Protein AF-A0A7I7LK43-F1 (afdb_monomer)

Sequence (124 aa):
MLEALHHNTIAFINRGRPVTTVEMSTAMSLTVIVVVLLLTTVASLVSVRGRRENAAARARRHALEYLDLHHPADPVEREGIFAALLQAEDEISSLPLKHRAQVQQDTELTTLLQQAHNAREARE

Organism: NCBI:txid133549

Solvent-accessible surface area (backbone atoms only — not comparable to full-atom values): 7294 Å² total; per-residue (Å²): 143,85,62,88,73,79,72,67,73,68,49,79,66,60,80,72,44,85,75,83,69,80,75,74,48,67,69,58,54,50,50,52,51,52,51,50,50,51,52,50,50,51,51,54,72,67,31,66,66,59,59,46,57,53,37,54,51,49,27,47,49,31,29,48,52,60,66,67,58,64,88,80,68,55,73,68,61,53,50,53,37,50,53,52,26,53,50,28,50,48,58,44,67,70,44,60,70,78,54,37,56,54,55,70,64,34,60,66,57,54,50,43,50,52,50,41,52,51,61,50,62,78,71,111

Foldseek 3Di:
DPPVPVPCPPCVVPVVDPDPPPPCDPVNVVVVVVVVVVVVVVCVVPPVVVLLVVLLVQLLVLLCVLVVPDPDPDPVVSVVSVVSNVVSVVSLVPDPPVSVVVSVVPPPSVVSNVVSVVVVVVVD

Mean predicted aligned error: 13.28 Å

pLDDT: mean 78.61, std 13.65, range [46.56, 98.0]

Structure (mmCIF, N/CA/C/O backbone):
data_AF-A0A7I7LK43-F1
#
_entry.id   AF-A0A7I7LK43-F1
#
loop_
_atom_site.group_PDB
_atom_site.id
_atom_site.type_symbol
_atom_site.label_atom_id
_atom_site.label_alt_id
_atom_site.label_comp_id
_atom_site.label_asym_id
_atom_site.label_entity_id
_atom_site.label_seq_id
_atom_site.pdbx_PDB_ins_code
_atom_site.Cartn_x
_atom_site.Cartn_y
_atom_site.Cartn_z
_atom_site.occupancy
_atom_site.B_iso_or_equiv
_atom_site.auth_seq_id
_atom_site.auth_comp_id
_atom_site.auth_asym_id
_atom_site.auth_atom_id
_atom_site.pdbx_PDB_model_num
ATOM 1 N N . MET A 1 1 ? 42.913 33.611 -42.699 1.00 51.94 1 MET A N 1
ATOM 2 C CA . MET A 1 1 ? 43.388 32.525 -41.807 1.00 51.94 1 MET A CA 1
ATOM 3 C C . MET A 1 1 ? 42.322 32.197 -40.762 1.00 51.94 1 MET A C 1
ATOM 5 O O . MET A 1 1 ? 42.525 32.417 -39.578 1.00 51.94 1 MET A O 1
ATOM 9 N N . LEU A 1 2 ? 41.176 31.681 -41.212 1.00 53.09 2 LEU A N 1
ATOM 10 C CA . LEU A 1 2 ? 40.098 31.160 -40.360 1.00 53.09 2 LEU A CA 1
ATOM 11 C C . LEU A 1 2 ? 39.464 29.922 -41.027 1.00 53.09 2 LEU A C 1
ATOM 13 O O . LEU A 1 2 ? 38.271 29.684 -40.938 1.00 53.09 2 LEU A O 1
ATOM 17 N N . GLU A 1 3 ? 40.283 29.171 -41.764 1.00 56.00 3 GLU A N 1
ATOM 18 C CA . GLU A 1 3 ? 39.848 28.044 -42.604 1.00 56.00 3 GLU A CA 1
ATOM 19 C C . GLU A 1 3 ? 40.540 26.732 -42.187 1.00 56.00 3 GLU A C 1
ATOM 21 O O . GLU A 1 3 ? 40.004 25.647 -42.375 1.00 56.00 3 GLU A O 1
ATOM 26 N N . ALA A 1 4 ? 41.683 26.818 -41.492 1.00 54.16 4 ALA A N 1
ATOM 27 C CA . ALA A 1 4 ? 42.460 25.666 -41.021 1.00 54.16 4 ALA A CA 1
ATOM 28 C C . ALA A 1 4 ? 41.937 25.017 -39.718 1.00 54.16 4 ALA A C 1
ATOM 30 O O . ALA A 1 4 ? 42.553 24.083 -39.210 1.00 54.16 4 ALA A O 1
ATOM 31 N N . LEU A 1 5 ? 40.812 25.491 -39.166 1.00 53.75 5 LEU A N 1
ATOM 32 C CA . LEU A 1 5 ? 40.205 24.945 -37.939 1.00 53.75 5 LEU A CA 1
ATOM 33 C C . LEU A 1 5 ? 38.774 24.425 -38.143 1.00 53.75 5 LEU A C 1
ATOM 35 O O . LEU A 1 5 ? 38.210 23.834 -37.230 1.00 53.75 5 LEU A O 1
ATOM 39 N N . HIS A 1 6 ? 38.200 24.605 -39.337 1.00 54.62 6 HIS A N 1
ATOM 40 C CA . HIS A 1 6 ? 36.827 24.183 -39.650 1.00 54.62 6 HIS A CA 1
ATOM 41 C C . HIS A 1 6 ? 36.746 22.782 -40.287 1.00 54.62 6 HIS A C 1
ATOM 43 O O . HIS A 1 6 ? 35.662 22.236 -40.445 1.00 54.62 6 HIS A O 1
ATOM 49 N N . HIS A 1 7 ? 37.901 22.185 -40.606 1.00 46.56 7 HIS A N 1
ATOM 50 C CA . HIS A 1 7 ? 38.044 20.843 -41.185 1.00 46.56 7 HIS A CA 1
ATOM 51 C C . HIS A 1 7 ? 38.940 19.920 -40.339 1.00 46.56 7 HIS A C 1
ATOM 53 O O . HIS A 1 7 ? 39.533 18.973 -40.852 1.00 46.56 7 HIS A O 1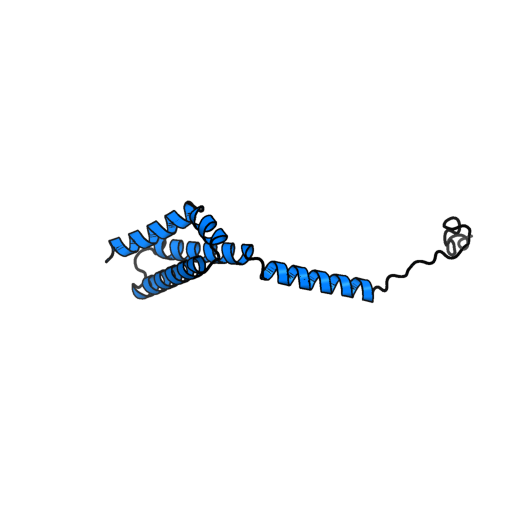
ATOM 59 N N . ASN A 1 8 ? 39.078 20.175 -39.034 1.00 47.66 8 ASN A N 1
ATOM 60 C CA . ASN A 1 8 ? 39.850 19.287 -38.166 1.00 47.66 8 ASN A CA 1
ATOM 61 C C . ASN A 1 8 ? 38.963 18.170 -37.592 1.00 47.66 8 ASN A C 1
ATOM 63 O O . ASN A 1 8 ? 38.623 18.147 -36.413 1.00 47.66 8 ASN A O 1
ATOM 67 N N . THR A 1 9 ? 38.595 17.214 -38.444 1.00 57.28 9 THR A N 1
ATOM 68 C CA . THR A 1 9 ? 38.407 15.828 -37.998 1.00 57.28 9 THR A CA 1
ATOM 69 C C . THR A 1 9 ? 39.775 15.332 -37.551 1.00 57.28 9 THR A C 1
ATOM 71 O O . THR A 1 9 ? 40.652 15.131 -38.389 1.00 57.28 9 THR A O 1
ATOM 74 N N . ILE A 1 10 ? 39.978 15.207 -36.238 1.00 56.06 10 ILE A N 1
ATOM 75 C CA . ILE A 1 10 ? 41.261 14.885 -35.600 1.00 56.06 10 ILE A CA 1
ATOM 76 C C . ILE A 1 10 ? 41.780 13.529 -36.118 1.00 56.06 10 ILE A C 1
ATOM 78 O O . ILE A 1 10 ? 41.527 12.480 -35.531 1.00 56.06 10 ILE A O 1
ATOM 82 N N . ALA A 1 11 ? 42.534 13.543 -37.222 1.00 54.53 11 ALA A N 1
ATOM 83 C CA . ALA A 1 11 ? 43.025 12.351 -37.925 1.00 54.53 11 ALA A CA 1
ATOM 84 C C . ALA A 1 11 ? 44.095 11.560 -37.144 1.00 54.53 11 ALA A C 1
ATOM 86 O O . ALA A 1 11 ? 44.523 10.486 -37.576 1.00 54.53 11 ALA A O 1
ATOM 87 N N . PHE A 1 12 ? 44.535 12.074 -35.989 1.00 57.25 12 PHE A N 1
ATOM 88 C CA . PHE A 1 12 ? 45.405 11.339 -35.072 1.00 57.25 12 PHE A CA 1
ATOM 89 C C . PHE A 1 12 ? 44.699 10.112 -34.479 1.00 57.25 12 PHE A C 1
ATOM 91 O O . PHE A 1 12 ? 45.327 9.074 -34.262 1.00 57.25 12 PHE A O 1
ATOM 98 N N . ILE A 1 13 ? 43.383 10.197 -34.264 1.00 56.50 13 ILE A N 1
ATOM 99 C CA . ILE A 1 13 ? 42.600 9.059 -33.796 1.00 56.50 13 ILE A CA 1
ATOM 100 C C . ILE A 1 13 ? 42.420 8.119 -34.999 1.00 56.50 13 ILE A C 1
ATOM 102 O O . ILE A 1 13 ? 41.754 8.457 -35.971 1.00 56.50 13 ILE A O 1
ATOM 106 N N . ASN A 1 14 ? 43.054 6.941 -34.929 1.00 56.72 14 ASN A N 1
ATOM 107 C CA . ASN A 1 14 ? 42.990 5.845 -35.912 1.00 56.72 14 ASN A CA 1
ATOM 108 C C . ASN A 1 14 ? 43.848 5.956 -37.197 1.00 56.72 14 ASN A C 1
ATOM 110 O O . ASN A 1 14 ? 43.488 5.378 -38.218 1.00 56.72 14 ASN A O 1
ATOM 114 N N . ARG A 1 15 ? 45.019 6.619 -37.173 1.00 59.94 15 ARG A N 1
ATOM 115 C CA . ARG A 1 15 ? 46.021 6.605 -38.280 1.00 59.94 15 ARG A CA 1
ATOM 116 C C . ARG A 1 15 ? 45.432 6.887 -39.680 1.00 59.94 15 ARG A C 1
ATOM 118 O O . ARG A 1 15 ? 45.821 6.244 -40.655 1.00 59.94 15 ARG A O 1
ATOM 125 N N . GLY A 1 16 ? 44.458 7.792 -39.777 1.00 59.62 16 GLY A N 1
ATOM 126 C CA . GLY A 1 16 ? 43.775 8.098 -41.041 1.00 59.62 16 GLY A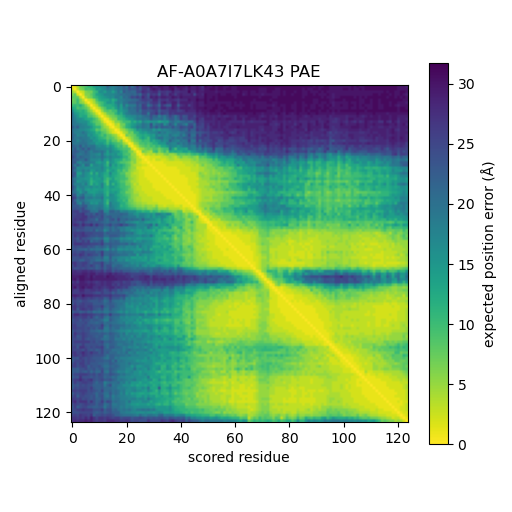 CA 1
ATOM 127 C C . GLY A 1 16 ? 42.888 6.976 -41.604 1.00 59.62 16 GLY A C 1
ATOM 128 O O . GLY A 1 16 ? 42.400 7.101 -42.723 1.00 59.62 16 GLY A O 1
ATOM 129 N N . ARG A 1 17 ? 42.655 5.883 -40.864 1.00 60.00 17 ARG A N 1
ATOM 130 C CA . ARG A 1 17 ? 41.644 4.877 -41.209 1.00 60.00 17 ARG A CA 1
ATOM 131 C C . ARG A 1 17 ? 40.290 5.346 -40.678 1.00 60.00 17 ARG A C 1
ATOM 133 O O . ARG A 1 17 ? 40.231 5.797 -39.531 1.00 60.00 17 ARG A O 1
ATOM 140 N N . PRO A 1 18 ? 39.200 5.218 -41.452 1.00 57.84 18 PRO A N 1
ATOM 141 C CA . PRO A 1 18 ? 37.867 5.483 -40.931 1.00 57.84 18 PRO A CA 1
ATOM 142 C C . PRO A 1 18 ? 37.659 4.615 -39.689 1.00 57.84 18 PRO A C 1
ATOM 144 O O . PRO A 1 18 ? 37.814 3.393 -39.735 1.00 57.84 18 PRO A O 1
ATOM 147 N N . VAL A 1 19 ? 37.391 5.254 -38.550 1.00 59.66 19 VAL A N 1
ATOM 148 C CA . VAL A 1 19 ? 36.880 4.531 -37.389 1.00 59.66 19 VAL A CA 1
ATOM 149 C C . VAL A 1 19 ? 35.492 4.088 -37.812 1.00 59.66 19 VAL A C 1
ATOM 151 O O . VAL A 1 19 ? 34.618 4.928 -37.996 1.00 59.66 19 VAL A O 1
ATOM 154 N N . THR A 1 20 ? 35.295 2.788 -38.019 1.00 53.59 20 THR A N 1
ATOM 155 C CA . THR A 1 20 ? 33.959 2.198 -38.080 1.00 53.59 20 THR A CA 1
ATOM 156 C C . THR A 1 20 ? 33.326 2.404 -36.716 1.00 53.59 20 THR A C 1
ATOM 158 O O . THR A 1 20 ? 33.422 1.559 -35.827 1.00 53.59 20 THR A O 1
ATOM 161 N N . THR A 1 21 ? 32.739 3.578 -36.518 1.00 56.31 21 THR A N 1
ATOM 162 C CA . THR A 1 21 ? 31.775 3.795 -35.460 1.00 56.31 21 THR A CA 1
ATOM 163 C C . THR A 1 21 ? 30.635 2.855 -35.786 1.00 56.31 21 THR A C 1
ATOM 165 O O . THR A 1 21 ? 29.989 2.985 -36.825 1.00 56.31 21 THR A O 1
ATOM 168 N N . VAL A 1 22 ? 30.437 1.843 -34.943 1.00 59.44 22 VAL A N 1
ATOM 169 C CA . VAL A 1 22 ? 29.178 1.108 -34.928 1.00 59.44 22 VAL A CA 1
ATOM 170 C C . VAL A 1 22 ? 28.149 2.159 -34.544 1.00 59.44 22 VAL A C 1
ATOM 172 O O . VAL A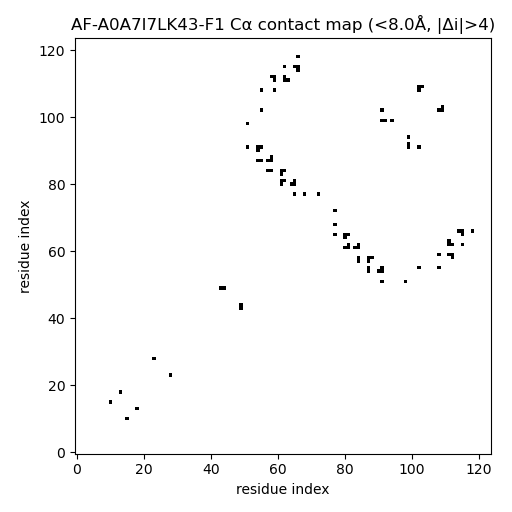 1 22 ? 28.010 2.489 -33.368 1.00 59.44 22 VAL A O 1
ATOM 175 N N . GLU A 1 23 ? 27.540 2.794 -35.544 1.00 60.75 23 GLU A N 1
ATOM 176 C CA . GLU A 1 23 ? 26.455 3.736 -35.337 1.00 60.75 23 GLU A CA 1
ATOM 177 C C . GLU A 1 23 ? 25.309 2.922 -34.754 1.00 60.75 23 GLU A C 1
ATOM 179 O O . GLU A 1 23 ? 24.527 2.288 -35.462 1.00 60.75 23 GLU A O 1
ATOM 184 N N . MET A 1 24 ? 25.265 2.863 -33.424 1.00 63.56 24 MET A N 1
ATOM 185 C CA . MET A 1 24 ? 24.095 2.376 -32.724 1.00 63.56 24 MET A CA 1
ATOM 186 C C . MET A 1 24 ? 22.961 3.285 -33.160 1.00 63.56 24 MET A C 1
ATOM 188 O O . MET A 1 24 ? 22.930 4.462 -32.802 1.00 63.56 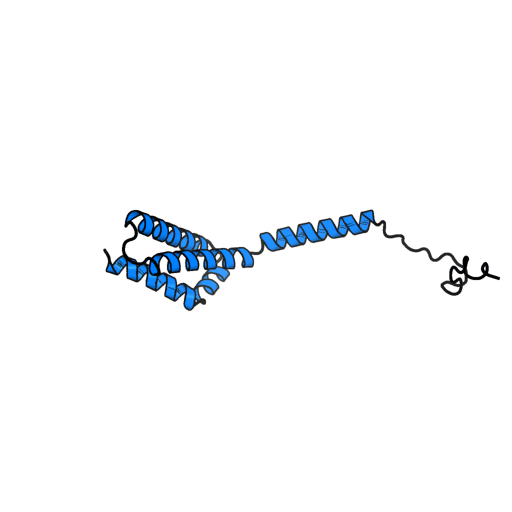24 MET A O 1
ATOM 192 N N . SER A 1 25 ? 22.065 2.748 -33.987 1.00 78.44 25 SER A N 1
ATOM 193 C CA . SER A 1 25 ? 20.901 3.489 -34.445 1.00 78.44 25 SER A CA 1
ATOM 194 C C . SER A 1 25 ? 20.189 4.068 -33.225 1.00 78.44 25 SER A C 1
ATOM 196 O O . SER A 1 25 ? 19.863 3.337 -32.285 1.00 78.44 25 SER A O 1
ATOM 198 N N . THR A 1 26 ? 19.924 5.375 -33.228 1.00 81.19 26 THR A N 1
ATOM 199 C CA . THR A 1 26 ? 19.158 6.038 -32.163 1.00 81.19 26 THR A CA 1
ATOM 200 C C . THR A 1 26 ? 17.829 5.319 -31.918 1.00 81.19 26 THR A C 1
ATOM 202 O O . THR A 1 26 ? 17.403 5.173 -30.774 1.00 81.19 26 THR A O 1
ATOM 205 N N . ALA A 1 27 ? 17.215 4.783 -32.980 1.00 83.94 27 ALA A N 1
ATOM 206 C CA . ALA A 1 27 ? 15.992 3.992 -32.896 1.00 83.94 27 ALA A CA 1
ATOM 207 C C . ALA A 1 27 ? 16.189 2.662 -32.144 1.00 83.94 27 ALA A C 1
ATOM 209 O O . ALA A 1 27 ? 15.328 2.266 -31.358 1.00 83.94 27 ALA A O 1
ATOM 210 N N . MET A 1 28 ? 17.331 1.991 -32.330 1.00 87.75 28 MET A N 1
ATOM 211 C CA . MET A 1 28 ? 17.673 0.768 -31.596 1.00 87.75 28 MET A CA 1
ATOM 212 C C . MET A 1 28 ? 17.859 1.060 -30.103 1.00 87.75 28 MET A C 1
ATOM 214 O O . MET A 1 28 ? 17.278 0.366 -29.271 1.00 87.75 28 MET A O 1
ATOM 218 N N . SER A 1 29 ? 18.603 2.119 -29.765 1.00 89.75 29 SER A N 1
ATOM 219 C CA . SER A 1 29 ? 18.806 2.547 -28.373 1.00 89.75 29 SER A CA 1
ATOM 220 C C . SER A 1 29 ? 17.479 2.889 -27.685 1.00 89.75 29 SER A C 1
ATOM 222 O O . SER A 1 29 ? 17.175 2.360 -26.615 1.00 89.75 29 SER A O 1
ATOM 224 N N . LEU A 1 30 ? 16.635 3.694 -28.341 1.00 93.31 30 LEU A N 1
ATOM 225 C CA . LEU A 1 30 ? 15.321 4.069 -27.819 1.00 93.31 30 LEU A CA 1
ATOM 226 C C . LEU A 1 30 ? 14.432 2.844 -27.572 1.00 93.31 30 LEU A C 1
ATOM 228 O O . LEU A 1 30 ? 13.788 2.751 -26.530 1.00 93.31 30 LEU A O 1
ATOM 232 N N . THR A 1 31 ? 14.434 1.882 -28.498 1.00 95.88 31 THR A N 1
ATOM 233 C CA . THR A 1 31 ? 13.654 0.644 -28.361 1.00 95.88 31 THR A CA 1
ATOM 234 C C . THR A 1 31 ? 14.100 -0.159 -27.143 1.00 95.88 31 THR A C 1
ATOM 236 O O . THR A 1 31 ? 13.262 -0.580 -26.349 1.00 95.88 31 THR A O 1
ATOM 239 N N . VAL A 1 32 ? 15.411 -0.331 -26.945 1.00 95.31 32 VAL A N 1
ATOM 240 C CA . VAL A 1 32 ? 15.951 -1.041 -25.775 1.00 95.31 32 VAL A CA 1
ATOM 241 C C . VAL A 1 32 ? 15.560 -0.334 -24.478 1.00 95.31 32 VAL A C 1
ATOM 243 O O . VAL A 1 32 ? 15.111 -0.997 -23.545 1.00 95.31 32 VAL A O 1
ATOM 246 N N . ILE A 1 33 ? 15.665 0.998 -24.427 1.00 96.06 33 ILE A N 1
ATOM 247 C CA . ILE A 1 33 ? 15.247 1.788 -23.260 1.00 96.06 33 ILE A CA 1
ATOM 248 C C . ILE A 1 33 ? 13.768 1.545 -22.955 1.00 96.06 33 ILE A C 1
ATOM 250 O O . ILE A 1 33 ? 13.433 1.207 -21.823 1.00 96.06 33 ILE A O 1
ATOM 254 N N . VAL A 1 34 ? 12.884 1.663 -23.950 1.00 97.62 34 VAL A N 1
ATOM 255 C CA . VAL A 1 34 ? 11.4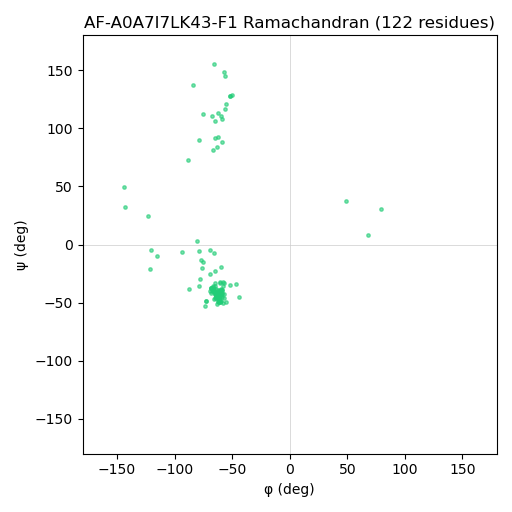38 1.454 -23.766 1.00 97.62 34 VAL A CA 1
ATOM 256 C C . VAL A 1 34 ? 11.138 0.036 -23.283 1.00 97.62 34 VAL A C 1
ATOM 258 O O . VAL A 1 34 ? 10.354 -0.133 -22.353 1.00 97.62 34 VAL A O 1
ATOM 261 N N . VAL A 1 35 ? 11.785 -0.983 -23.856 1.00 98.00 35 VAL A N 1
ATOM 262 C CA . VAL A 1 35 ? 11.614 -2.382 -23.436 1.00 98.00 35 VAL A CA 1
ATOM 263 C C . VAL A 1 35 ? 12.053 -2.580 -21.985 1.00 98.00 35 VAL A C 1
ATOM 265 O O . VAL A 1 35 ? 11.306 -3.151 -21.193 1.00 98.00 35 VAL A O 1
AT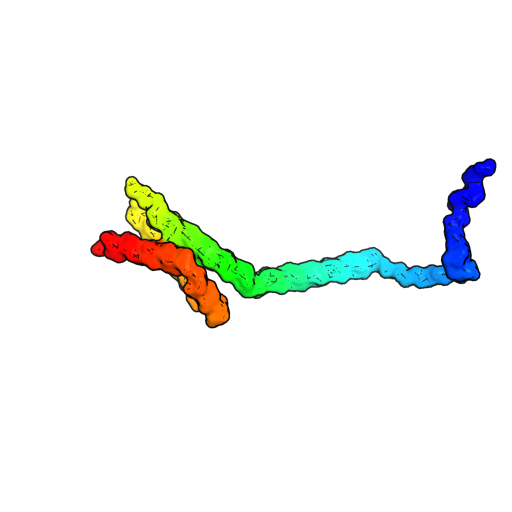OM 268 N N . VAL A 1 36 ? 13.234 -2.084 -21.606 1.00 97.50 36 VAL A N 1
ATOM 269 C CA . VAL A 1 36 ? 13.740 -2.202 -20.230 1.00 97.50 36 VAL A CA 1
ATOM 270 C C . VAL A 1 36 ? 12.851 -1.436 -19.252 1.00 97.50 36 VAL A C 1
ATOM 272 O O . VAL A 1 36 ? 12.537 -1.960 -18.184 1.00 97.50 36 VAL A O 1
ATOM 275 N N . LEU A 1 37 ? 12.388 -0.236 -19.609 1.00 97.25 37 LEU A N 1
ATOM 276 C CA . LEU A 1 37 ? 11.453 0.529 -18.785 1.00 97.25 37 LEU A CA 1
ATOM 277 C C . LEU A 1 37 ? 10.140 -0.226 -18.606 1.00 97.25 37 LEU A C 1
ATOM 279 O O . LEU A 1 37 ? 9.682 -0.378 -17.485 1.00 97.25 37 LEU A O 1
ATOM 283 N N . LEU A 1 38 ? 9.574 -0.786 -19.672 1.00 97.25 38 LEU A N 1
ATOM 284 C CA . LEU A 1 38 ? 8.326 -1.536 -19.580 1.00 97.25 38 LEU A CA 1
ATOM 285 C C . LEU A 1 38 ? 8.480 -2.780 -18.696 1.00 97.25 38 LEU A C 1
ATOM 287 O O . LEU A 1 38 ? 7.654 -3.015 -17.815 1.00 97.25 38 LEU A O 1
ATOM 291 N N . LEU A 1 39 ? 9.567 -3.537 -18.865 1.00 96.44 39 LEU A N 1
ATOM 292 C CA . LEU A 1 39 ? 9.869 -4.698 -18.025 1.00 96.44 39 LEU A CA 1
ATOM 293 C C . LEU A 1 39 ? 10.059 -4.311 -16.558 1.00 96.44 39 LEU A C 1
ATOM 295 O O . LEU A 1 39 ? 9.488 -4.948 -15.674 1.00 96.44 39 LEU A O 1
ATOM 299 N N . THR A 1 40 ? 10.836 -3.263 -16.287 1.00 93.94 40 THR A N 1
ATOM 300 C CA . THR A 1 40 ? 11.083 -2.799 -14.916 1.00 93.94 40 THR A CA 1
ATOM 301 C C . THR A 1 40 ? 9.828 -2.203 -14.282 1.00 93.94 40 THR A C 1
ATOM 303 O O . THR A 1 40 ? 9.570 -2.469 -13.112 1.00 93.94 40 THR A O 1
ATOM 306 N N . THR A 1 41 ? 8.989 -1.486 -15.034 1.00 91.94 41 THR A N 1
ATOM 307 C CA . THR A 1 41 ? 7.681 -1.001 -14.575 1.00 91.94 41 THR A CA 1
ATOM 308 C C . THR A 1 41 ? 6.752 -2.161 -14.235 1.00 91.94 41 THR A C 1
ATOM 310 O O . THR A 1 41 ? 6.211 -2.187 -13.133 1.00 91.94 41 THR A O 1
ATOM 313 N N . VAL A 1 42 ? 6.597 -3.154 -15.117 1.00 91.19 42 VAL A N 1
ATOM 314 C CA . VAL A 1 42 ? 5.760 -4.333 -14.835 1.00 91.19 42 VAL A CA 1
ATOM 315 C C . VAL A 1 42 ? 6.298 -5.099 -13.627 1.00 91.19 42 VAL A C 1
ATOM 317 O O . VAL A 1 42 ? 5.529 -5.430 -12.729 1.00 91.19 42 VAL A O 1
ATOM 320 N N . ALA A 1 43 ? 7.611 -5.323 -13.545 1.00 87.94 43 ALA A N 1
ATOM 321 C CA . ALA A 1 43 ? 8.231 -5.967 -12.390 1.00 87.94 43 ALA A CA 1
ATOM 322 C C . ALA A 1 43 ? 8.002 -5.172 -11.095 1.00 87.94 43 ALA A C 1
ATOM 324 O O . ALA A 1 43 ? 7.710 -5.766 -10.059 1.00 87.94 43 ALA A O 1
ATOM 325 N N . SER A 1 44 ? 8.084 -3.841 -11.151 1.00 81.31 44 SER A N 1
ATOM 326 C CA . SER A 1 44 ? 7.818 -2.951 -10.018 1.00 81.31 44 SER A CA 1
ATOM 327 C C . SER A 1 44 ? 6.358 -3.033 -9.559 1.00 81.31 44 SER A C 1
ATOM 329 O O . SER A 1 44 ? 6.100 -3.208 -8.370 1.00 81.31 44 SER A O 1
ATOM 331 N N . LEU A 1 45 ? 5.399 -3.019 -10.493 1.00 82.56 45 LEU A N 1
ATOM 332 C CA . LEU A 1 45 ? 3.965 -3.142 -10.195 1.00 82.56 45 LEU A CA 1
ATOM 333 C C . LEU A 1 45 ? 3.593 -4.532 -9.661 1.00 82.56 45 LEU A C 1
ATOM 335 O O . LEU A 1 45 ? 2.781 -4.673 -8.743 1.00 82.56 45 LEU A O 1
ATOM 339 N N . VAL A 1 46 ? 4.192 -5.581 -10.225 1.00 77.81 46 VAL A N 1
ATOM 340 C CA . VAL A 1 46 ? 3.969 -6.962 -9.786 1.00 77.81 46 VAL A CA 1
ATOM 341 C C . VAL A 1 46 ? 4.712 -7.251 -8.480 1.00 77.81 46 VAL A C 1
ATOM 343 O O . VAL A 1 46 ? 4.304 -8.164 -7.752 1.00 77.81 46 VAL A O 1
ATOM 346 N N . SER A 1 47 ? 5.729 -6.456 -8.130 1.00 76.00 47 SER A N 1
ATOM 347 C CA . SER A 1 47 ? 6.491 -6.611 -6.897 1.00 76.00 47 SER A CA 1
ATOM 348 C C . SER A 1 47 ? 5.567 -6.563 -5.687 1.00 76.00 47 SER A C 1
ATOM 350 O O . SER A 1 47 ? 4.931 -5.561 -5.357 1.00 76.00 47 SER A O 1
ATOM 352 N N . VAL A 1 48 ? 5.530 -7.690 -4.981 1.00 66.38 48 VAL A N 1
ATOM 353 C CA . VAL A 1 48 ? 4.675 -7.912 -3.811 1.00 66.38 48 VAL A CA 1
ATOM 354 C C . VAL A 1 48 ? 4.978 -6.912 -2.694 1.00 66.38 48 VAL A C 1
ATOM 356 O O . VAL A 1 48 ? 4.142 -6.678 -1.829 1.00 66.38 48 VAL A O 1
ATOM 359 N N . ARG A 1 49 ? 6.156 -6.274 -2.719 1.00 67.12 49 ARG A N 1
ATOM 360 C CA . ARG A 1 49 ? 6.534 -5.246 -1.750 1.00 67.12 49 ARG A CA 1
ATOM 361 C C . ARG A 1 49 ? 5.604 -4.026 -1.795 1.00 67.12 49 ARG A C 1
ATOM 363 O O . ARG A 1 49 ? 5.123 -3.634 -0.739 1.00 67.12 49 ARG A O 1
ATOM 370 N N . GLY A 1 50 ? 5.274 -3.514 -2.984 1.00 69.94 50 GLY A N 1
ATOM 371 C CA . GLY A 1 50 ? 4.391 -2.348 -3.127 1.00 69.94 50 GLY A CA 1
ATOM 372 C C . GLY A 1 50 ? 2.942 -2.638 -2.725 1.00 69.94 50 GLY A C 1
ATOM 373 O O . GLY A 1 50 ? 2.300 -1.824 -2.067 1.00 69.94 50 GLY A O 1
ATOM 374 N N . ARG A 1 51 ? 2.436 -3.845 -3.029 1.00 71.62 51 ARG A N 1
ATOM 375 C CA . ARG A 1 51 ? 1.082 -4.259 -2.608 1.00 71.62 51 ARG A CA 1
ATOM 376 C C . ARG A 1 51 ? 0.918 -4.276 -1.085 1.00 71.62 51 ARG A C 1
ATOM 378 O O . ARG A 1 51 ? -0.151 -3.952 -0.586 1.00 71.62 51 ARG A O 1
ATOM 385 N N . ARG A 1 52 ? 1.978 -4.610 -0.348 1.00 74.12 52 ARG A N 1
ATOM 386 C CA . ARG A 1 52 ? 1.953 -4.673 1.121 1.00 74.12 52 ARG A CA 1
ATOM 387 C C . ARG A 1 52 ? 1.906 -3.315 1.783 1.00 74.12 52 ARG A C 1
ATOM 389 O O . ARG A 1 52 ? 1.113 -3.131 2.694 1.00 74.12 52 ARG A O 1
ATOM 396 N N . GLU A 1 53 ? 2.779 -2.407 1.354 1.00 76.44 53 GLU A N 1
ATOM 397 C CA . GLU A 1 53 ? 2.848 -1.058 1.920 1.00 76.44 53 GLU A CA 1
ATOM 398 C C . GLU A 1 53 ? 1.505 -0.347 1.716 1.00 76.44 53 GLU A C 1
ATOM 400 O O . GLU A 1 53 ? 0.980 0.251 2.650 1.00 76.44 53 GLU A O 1
ATOM 405 N N . ASN A 1 54 ? 0.878 -0.543 0.552 1.00 81.88 54 ASN A N 1
ATOM 406 C CA . ASN A 1 54 ? -0.459 -0.025 0.278 1.00 81.88 54 ASN A CA 1
ATOM 407 C C . ASN A 1 54 ? -1.549 -0.653 1.165 1.00 81.88 54 ASN A C 1
ATOM 409 O O . ASN A 1 54 ? -2.376 0.081 1.702 1.00 81.88 54 ASN A O 1
ATOM 413 N N . ALA A 1 55 ? -1.561 -1.981 1.340 1.00 82.88 55 ALA A N 1
ATOM 414 C CA . ALA A 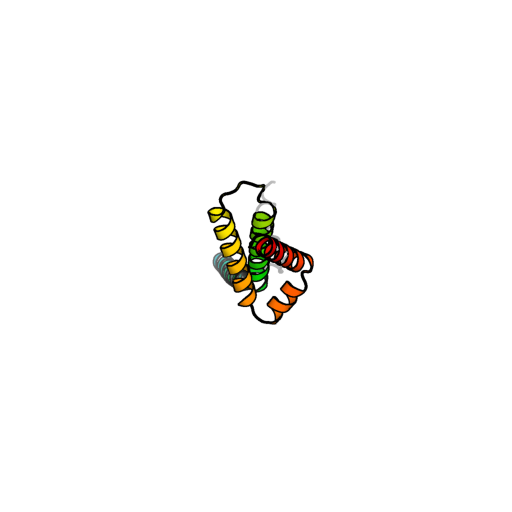1 55 ? -2.555 -2.659 2.181 1.00 82.88 55 ALA A CA 1
ATOM 415 C C . ALA A 1 55 ? -2.429 -2.256 3.664 1.00 82.88 55 ALA A C 1
ATOM 417 O O . ALA A 1 55 ? -3.415 -1.888 4.299 1.00 82.88 55 ALA A O 1
ATOM 418 N N . ALA A 1 56 ? -1.202 -2.230 4.195 1.00 84.31 56 ALA A N 1
ATOM 419 C CA . ALA A 1 56 ? -0.923 -1.791 5.561 1.00 84.31 56 ALA A CA 1
ATOM 420 C C . ALA A 1 56 ? -1.288 -0.312 5.782 1.00 84.31 56 ALA A C 1
ATOM 422 O O . ALA A 1 56 ? -1.899 0.030 6.793 1.00 84.31 56 ALA A O 1
ATOM 423 N N . ALA A 1 57 ? -0.968 0.568 4.826 1.00 85.88 57 ALA A N 1
ATOM 424 C CA . ALA A 1 57 ? -1.318 1.985 4.906 1.00 85.88 57 ALA A CA 1
ATOM 425 C C . ALA A 1 57 ? -2.837 2.215 4.894 1.00 85.88 57 ALA A C 1
ATOM 427 O O . ALA A 1 57 ? -3.331 3.070 5.629 1.00 85.88 57 ALA A O 1
ATOM 428 N N . ARG A 1 58 ? -3.584 1.440 4.096 1.00 86.94 58 ARG A N 1
ATOM 429 C CA . ARG A 1 58 ? -5.054 1.473 4.077 1.00 86.94 58 ARG A CA 1
ATOM 430 C C . ARG A 1 58 ? -5.647 1.048 5.414 1.00 86.94 58 ARG A C 1
ATOM 432 O O . ARG A 1 58 ? -6.438 1.799 5.975 1.00 86.94 58 ARG A O 1
ATOM 439 N N . ALA A 1 59 ? -5.222 -0.100 5.941 1.00 88.00 59 ALA A N 1
ATOM 440 C CA . ALA A 1 59 ? -5.686 -0.595 7.235 1.00 88.00 59 ALA A CA 1
ATOM 441 C C . ALA A 1 59 ? -5.410 0.425 8.351 1.00 88.00 59 ALA A C 1
ATOM 443 O O . ALA A 1 59 ? -6.306 0.787 9.109 1.00 88.00 59 ALA A O 1
ATOM 444 N N . ARG A 1 60 ? -4.195 0.989 8.383 1.00 87.94 60 ARG A N 1
ATOM 445 C CA . ARG A 1 60 ? -3.823 2.039 9.339 1.00 87.94 60 ARG A CA 1
ATOM 446 C C . ARG A 1 60 ? -4.715 3.270 9.230 1.00 87.94 60 ARG A C 1
ATOM 448 O O . ARG A 1 60 ? -5.141 3.802 10.248 1.00 87.94 60 ARG A O 1
ATOM 455 N N . ARG A 1 61 ? -4.989 3.728 8.005 1.00 88.12 61 ARG A N 1
ATOM 456 C CA . ARG A 1 61 ? -5.846 4.890 7.764 1.00 88.12 61 ARG A CA 1
ATOM 457 C C . ARG A 1 61 ? -7.251 4.656 8.309 1.00 88.12 61 ARG A C 1
ATOM 459 O O . ARG A 1 61 ? -7.729 5.500 9.050 1.00 88.12 61 ARG A O 1
ATOM 466 N N . HIS A 1 62 ? -7.870 3.522 7.989 1.00 88.19 62 HIS A N 1
ATOM 467 C CA . HIS A 1 62 ? -9.219 3.211 8.466 1.00 88.19 62 HIS A CA 1
ATOM 468 C C . HIS A 1 62 ? -9.273 3.000 9.983 1.00 88.19 62 HIS A C 1
ATOM 470 O O . HIS A 1 62 ? -10.224 3.443 10.616 1.00 88.19 62 HIS A O 1
ATOM 476 N N . ALA A 1 63 ? -8.240 2.400 10.585 1.00 86.31 63 ALA A N 1
ATOM 477 C CA . ALA A 1 63 ? -8.155 2.249 12.037 1.00 86.31 63 ALA A CA 1
ATOM 478 C C . ALA A 1 63 ? -8.058 3.609 12.739 1.00 86.31 63 ALA A C 1
ATOM 480 O O . ALA A 1 63 ? -8.782 3.863 13.697 1.00 86.31 63 ALA A O 1
ATOM 481 N N . LEU A 1 64 ? -7.197 4.502 12.239 1.00 87.69 64 LEU A N 1
ATOM 482 C CA . LEU A 1 64 ? -7.088 5.861 12.766 1.00 87.69 64 LEU A CA 1
ATOM 483 C C . LEU A 1 64 ? -8.386 6.639 12.570 1.00 87.69 64 LEU A C 1
ATOM 485 O O . LEU A 1 64 ? -8.838 7.271 13.508 1.00 87.69 64 LEU A O 1
ATOM 489 N N . GLU A 1 65 ? -9.008 6.554 11.396 1.00 86.75 65 GLU A N 1
ATOM 490 C CA . GLU A 1 65 ? -10.282 7.218 11.108 1.00 86.75 65 GLU A CA 1
ATOM 491 C C . GLU A 1 65 ? -11.388 6.736 12.058 1.00 86.75 65 GLU A C 1
ATOM 493 O O . GLU A 1 65 ? -12.084 7.554 12.654 1.00 86.75 65 GLU A O 1
ATOM 498 N N . TYR A 1 66 ? -11.482 5.423 12.295 1.00 85.31 66 TYR A N 1
ATOM 499 C CA . TYR A 1 66 ? -12.420 4.832 13.252 1.00 85.31 66 TYR A CA 1
ATOM 500 C C . TYR A 1 66 ? -12.178 5.297 14.700 1.00 85.31 66 TYR A C 1
ATOM 502 O O . TYR A 1 66 ? -13.134 5.543 15.441 1.00 85.31 66 TYR A O 1
ATOM 510 N N . LEU A 1 67 ? -10.911 5.430 15.110 1.00 85.81 67 LEU A N 1
ATOM 511 C CA . LEU A 1 67 ? -10.520 5.849 16.461 1.00 85.81 67 LEU A CA 1
ATOM 512 C C . LEU A 1 67 ? -10.633 7.367 16.684 1.00 85.81 67 LEU A C 1
ATOM 514 O O . LEU A 1 67 ? -11.007 7.791 17.777 1.00 85.81 67 LEU A O 1
ATOM 518 N N . ASP A 1 68 ? -10.338 8.175 15.664 1.00 83.75 68 ASP A N 1
ATOM 519 C CA . ASP A 1 68 ? -10.335 9.648 15.696 1.00 83.75 68 ASP A CA 1
ATOM 520 C C . ASP A 1 68 ? -11.743 10.251 15.594 1.00 83.75 68 ASP A C 1
ATOM 522 O O . ASP A 1 68 ? -11.949 11.456 15.726 1.00 83.75 68 ASP A O 1
ATOM 526 N N . LEU A 1 69 ? -12.745 9.402 15.380 1.00 70.50 69 LEU A N 1
ATOM 527 C CA . LEU A 1 69 ? -14.135 9.771 15.196 1.00 70.50 69 LEU A CA 1
ATOM 528 C C . LEU A 1 69 ? -14.744 10.377 16.475 1.00 70.50 69 LEU A C 1
ATOM 530 O O . LEU A 1 69 ? -15.474 9.730 17.240 1.00 70.50 69 LEU A O 1
ATOM 534 N N . HIS A 1 70 ? -14.463 11.668 16.674 1.00 59.94 70 HIS A N 1
ATOM 535 C CA . HIS A 1 70 ? -15.036 12.520 17.701 1.00 59.94 70 HIS A CA 1
ATOM 536 C C . HIS A 1 70 ? -16.568 12.386 17.680 1.00 59.94 70 HIS A C 1
ATOM 538 O O . HIS A 1 70 ? -17.237 12.426 16.647 1.00 59.94 70 HIS A O 1
ATOM 544 N N . HIS A 1 71 ? -17.135 12.121 18.852 1.00 53.12 71 HIS A N 1
ATOM 545 C CA . HIS A 1 71 ? -18.570 11.948 19.067 1.00 53.12 71 HIS A CA 1
ATOM 546 C C . HIS A 1 71 ? -19.288 13.252 18.650 1.00 53.12 71 HIS A C 1
ATOM 548 O O . HIS A 1 71 ? -19.036 14.270 19.294 1.00 53.12 71 HIS A O 1
ATOM 554 N N . PRO A 1 72 ? -20.069 13.281 17.544 1.00 56.12 72 PRO A N 1
ATOM 555 C CA . PRO A 1 72 ? -21.258 12.457 17.337 1.00 56.12 72 PRO A CA 1
ATOM 556 C C . PRO A 1 72 ? -21.436 12.001 15.870 1.00 56.12 72 PRO A C 1
ATOM 558 O O . PRO A 1 72 ? -22.501 12.183 15.295 1.00 56.12 72 PRO A O 1
ATOM 561 N N . ALA A 1 73 ? -20.416 11.449 15.215 1.00 63.34 73 ALA A N 1
ATOM 562 C CA . ALA A 1 73 ? -20.663 10.836 13.909 1.00 63.34 73 ALA A CA 1
ATOM 563 C C . ALA A 1 73 ? -21.747 9.753 13.947 1.00 63.34 73 ALA A C 1
ATOM 565 O O . ALA A 1 73 ? -21.866 9.001 14.929 1.00 63.34 73 ALA A O 1
ATOM 566 N N . ASP A 1 74 ? -22.499 9.706 12.855 1.00 73.12 74 ASP A N 1
ATOM 567 C CA . ASP A 1 74 ? -23.592 8.781 12.612 1.00 73.12 74 ASP A CA 1
ATOM 568 C C . ASP A 1 74 ? -23.111 7.337 12.867 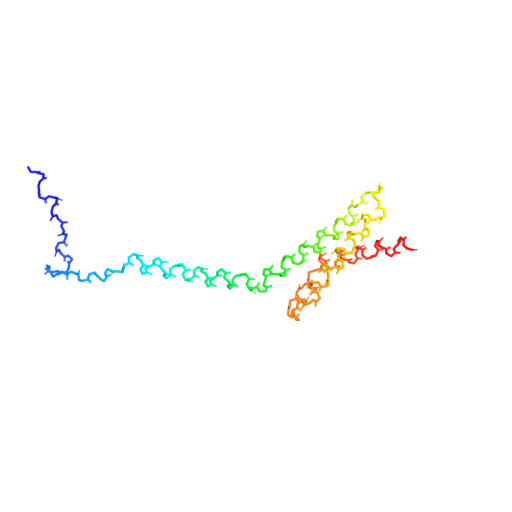1.00 73.12 74 ASP A C 1
ATOM 570 O O . ASP A 1 74 ? -22.067 6.936 12.336 1.00 73.12 74 ASP A O 1
ATOM 574 N N . PRO A 1 75 ? -23.811 6.546 13.700 1.00 77.38 75 PRO A N 1
ATOM 575 C CA . PRO A 1 75 ? -23.532 5.122 13.866 1.00 77.38 75 PRO A CA 1
ATOM 576 C C . PRO A 1 75 ? -23.343 4.379 12.534 1.00 77.38 75 PRO A C 1
ATOM 578 O O . PRO A 1 75 ? -22.504 3.484 12.456 1.00 77.38 75 PRO A O 1
ATOM 581 N N . VAL A 1 76 ? -24.059 4.787 11.479 1.00 80.81 76 VAL A N 1
ATOM 582 C CA . VAL A 1 76 ? -23.961 4.194 10.136 1.00 80.81 76 VAL A CA 1
ATOM 583 C C . VAL A 1 76 ? -22.611 4.486 9.472 1.00 80.81 76 VAL A C 1
ATOM 585 O O . VAL A 1 76 ? -22.013 3.600 8.864 1.00 80.81 76 VAL A O 1
ATOM 588 N N . GLU A 1 77 ? -22.100 5.709 9.605 1.00 80.94 77 GLU A N 1
ATOM 589 C CA . GLU A 1 77 ? -20.820 6.118 9.014 1.00 80.94 77 GLU A CA 1
ATOM 590 C C . GLU A 1 77 ? -19.646 5.378 9.670 1.00 80.94 77 GLU A C 1
ATOM 592 O O . GLU A 1 77 ? -18.746 4.884 8.988 1.00 80.94 77 GLU A O 1
ATOM 597 N N . ARG A 1 78 ? -19.702 5.204 10.997 1.00 81.44 78 ARG A N 1
ATOM 598 C CA . ARG A 1 78 ? -18.699 4.428 11.744 1.00 81.44 78 ARG A CA 1
ATOM 599 C C . ARG A 1 78 ? -18.699 2.957 11.357 1.00 81.44 78 ARG A C 1
ATOM 601 O O . ARG A 1 78 ? -17.624 2.383 11.206 1.00 81.44 78 ARG A O 1
ATOM 608 N N . GLU A 1 79 ? -19.881 2.359 11.201 1.00 85.69 79 GLU A N 1
ATOM 609 C CA . GLU A 1 79 ? -20.012 0.970 10.749 1.00 85.69 79 GLU A CA 1
ATOM 610 C C . GLU A 1 79 ? -19.396 0.790 9.360 1.00 85.69 79 GLU A C 1
ATOM 612 O O . GLU A 1 79 ? -18.662 -0.167 9.129 1.00 85.69 79 GLU A O 1
ATOM 617 N N . GLY A 1 80 ? -19.620 1.750 8.456 1.00 86.62 80 GLY A N 1
ATOM 618 C CA . GLY A 1 80 ? -19.001 1.753 7.131 1.00 86.62 80 GLY A CA 1
ATOM 619 C C . GLY A 1 80 ? -17.471 1.784 7.185 1.00 86.62 80 GLY A C 1
ATOM 620 O O . GLY A 1 80 ? -16.812 1.034 6.464 1.00 86.62 80 GLY A O 1
ATOM 621 N N . ILE A 1 81 ? -16.893 2.602 8.067 1.00 87.25 81 ILE A N 1
ATOM 622 C CA . ILE A 1 81 ? -15.434 2.692 8.242 1.00 87.25 81 ILE A CA 1
ATOM 623 C C . ILE A 1 81 ? -14.875 1.415 8.874 1.00 87.25 81 ILE A C 1
ATOM 625 O O . ILE A 1 81 ? -13.829 0.928 8.443 1.00 87.25 81 ILE A O 1
ATOM 629 N N . PHE A 1 82 ? -15.576 0.833 9.848 1.00 87.81 82 PHE A N 1
ATOM 630 C CA . PHE A 1 82 ? -15.174 -0.439 10.444 1.00 87.81 82 PHE A CA 1
ATOM 631 C C . PHE A 1 82 ? -15.254 -1.592 9.431 1.00 87.81 82 PHE A C 1
ATOM 633 O O . PHE A 1 82 ? -14.335 -2.401 9.338 1.00 87.81 82 PHE A O 1
ATOM 640 N N . ALA A 1 83 ? -16.283 -1.626 8.582 1.00 90.31 83 ALA A N 1
ATOM 641 C CA . ALA A 1 83 ? -16.367 -2.586 7.483 1.00 90.31 83 ALA A CA 1
ATOM 642 C C . ALA A 1 83 ? -15.210 -2.416 6.478 1.00 90.31 83 ALA A C 1
ATOM 644 O O . ALA A 1 83 ? -14.623 -3.406 6.035 1.00 90.31 83 ALA A O 1
ATOM 645 N N . ALA A 1 84 ? -14.828 -1.174 6.159 1.00 88.88 84 ALA A N 1
ATOM 646 C CA . ALA A 1 84 ? -13.664 -0.890 5.318 1.00 88.88 84 ALA A CA 1
ATOM 647 C C . ALA A 1 84 ? -12.339 -1.320 5.980 1.00 88.88 84 ALA A C 1
ATOM 649 O O . ALA A 1 84 ? -11.441 -1.820 5.297 1.00 88.88 84 ALA A O 1
ATOM 650 N N . LEU A 1 85 ? -12.224 -1.180 7.307 1.00 90.38 85 LEU A N 1
ATOM 651 C CA . LEU A 1 85 ? -11.094 -1.690 8.085 1.00 90.38 85 LEU A CA 1
ATOM 652 C C . LEU A 1 85 ? -10.987 -3.218 7.975 1.00 90.38 85 LEU A C 1
ATOM 654 O O . LEU A 1 85 ? -9.918 -3.723 7.633 1.00 90.38 85 LEU A O 1
ATOM 658 N N . LEU A 1 86 ? -12.092 -3.942 8.178 1.00 91.12 86 LEU A N 1
ATOM 659 C CA . LEU A 1 86 ? -12.138 -5.404 8.050 1.00 91.12 86 LEU A CA 1
ATOM 660 C C . LEU A 1 86 ? -11.762 -5.875 6.640 1.00 91.12 86 LEU A C 1
ATOM 662 O O . LEU A 1 86 ? -11.032 -6.853 6.482 1.00 91.12 86 LEU A O 1
ATOM 666 N N . GLN A 1 87 ? -12.207 -5.162 5.603 1.00 91.62 87 GLN A N 1
ATOM 667 C CA . GLN A 1 87 ? -11.819 -5.469 4.227 1.00 91.62 87 GLN A CA 1
ATOM 668 C C . GLN A 1 87 ? -10.306 -5.306 4.012 1.00 91.62 87 GLN A C 1
ATOM 670 O O . GLN A 1 87 ? -9.679 -6.141 3.359 1.00 91.62 87 GLN A O 1
ATOM 675 N N . ALA A 1 88 ? -9.698 -4.258 4.574 1.00 87.00 88 ALA A N 1
ATOM 676 C CA . ALA A 1 88 ? -8.253 -4.060 4.495 1.00 87.00 88 ALA A CA 1
ATOM 677 C C . ALA A 1 88 ? -7.474 -5.142 5.270 1.00 87.00 88 ALA A C 1
ATOM 679 O O . ALA A 1 88 ? -6.414 -5.583 4.816 1.00 87.00 88 ALA A O 1
ATOM 680 N N . GLU A 1 89 ? -7.997 -5.609 6.408 1.00 88.00 89 GLU A N 1
ATOM 681 C CA . GLU A 1 89 ? -7.439 -6.754 7.134 1.00 88.00 89 GLU A CA 1
ATOM 682 C C . GLU A 1 89 ? -7.521 -8.049 6.316 1.00 88.00 89 GLU A C 1
ATOM 684 O O . GLU A 1 89 ? -6.546 -8.802 6.276 1.00 88.00 89 GLU A O 1
ATOM 689 N N . ASP A 1 90 ? -8.624 -8.291 5.603 1.00 88.06 90 ASP A N 1
ATOM 690 C CA . ASP A 1 90 ? -8.750 -9.456 4.726 1.00 88.06 90 ASP A CA 1
ATOM 691 C C . ASP A 1 90 ? -7.794 -9.389 3.523 1.00 88.06 90 ASP A C 1
ATOM 693 O O . ASP A 1 90 ? -7.145 -10.378 3.173 1.00 88.06 90 ASP A O 1
ATOM 697 N N . GLU A 1 91 ? -7.584 -8.202 2.944 1.00 85.31 91 GLU A N 1
ATOM 698 C CA . GLU A 1 91 ? -6.555 -7.998 1.917 1.00 85.31 91 GLU A CA 1
ATOM 699 C C . GLU A 1 91 ? -5.164 -8.391 2.444 1.00 85.31 91 GLU A C 1
ATOM 701 O O . GLU A 1 91 ? -4.413 -9.090 1.753 1.00 85.31 91 GLU A O 1
ATOM 706 N N . ILE A 1 92 ? -4.828 -8.015 3.683 1.00 84.56 92 ILE A N 1
ATOM 707 C CA . ILE A 1 92 ? -3.587 -8.429 4.357 1.00 84.56 92 ILE A CA 1
ATOM 708 C C . ILE A 1 92 ? -3.575 -9.947 4.587 1.00 84.56 92 ILE A C 1
ATOM 710 O O . ILE A 1 92 ? -2.550 -10.601 4.354 1.00 84.56 92 ILE A O 1
ATOM 714 N N . SER A 1 93 ? -4.710 -10.513 5.003 1.00 83.62 93 SER A N 1
ATOM 715 C CA . SER A 1 93 ? -4.916 -11.947 5.210 1.00 83.62 93 SER A CA 1
ATOM 716 C C . SER A 1 93 ? -4.705 -12.734 3.917 1.00 83.62 93 SER A C 1
ATOM 718 O O . SER A 1 93 ? -4.172 -13.831 3.960 1.00 83.62 93 SER A O 1
ATOM 720 N N . SER A 1 94 ? -5.011 -12.181 2.746 1.00 84.12 94 SER A N 1
ATOM 721 C CA . SER A 1 94 ? -4.847 -12.869 1.461 1.00 84.12 94 SER A CA 1
ATOM 722 C C . SER A 1 94 ? -3.384 -12.958 0.984 1.00 84.12 94 SER A C 1
ATOM 724 O O . SER A 1 94 ? -3.050 -13.781 0.127 1.00 84.12 94 SER A O 1
ATOM 726 N N . LEU A 1 95 ? -2.468 -12.171 1.565 1.00 82.19 95 LEU A N 1
ATOM 727 C CA . LEU A 1 95 ? -1.065 -12.102 1.136 1.00 82.19 95 LEU A CA 1
ATOM 728 C C . LEU A 1 95 ? -0.301 -13.422 1.373 1.00 82.19 95 LEU A C 1
ATOM 730 O O . LEU A 1 95 ? -0.627 -14.168 2.285 1.00 82.19 95 LEU A O 1
ATOM 734 N N . PRO A 1 96 ? 0.779 -13.726 0.634 1.00 80.75 96 PRO A N 1
ATOM 735 C CA . PRO A 1 96 ? 1.630 -14.886 0.921 1.00 80.75 96 PRO A CA 1
ATOM 736 C C . PRO A 1 96 ? 2.218 -14.877 2.349 1.00 80.75 96 PRO A C 1
ATOM 738 O O . PRO A 1 96 ? 2.546 -13.812 2.874 1.00 80.75 96 PRO A O 1
ATOM 741 N N . LEU A 1 97 ? 2.443 -16.059 2.947 1.00 79.69 97 LEU A N 1
ATOM 742 C CA . LEU A 1 97 ? 2.910 -16.254 4.340 1.00 79.69 97 LEU A CA 1
ATOM 743 C C . LEU A 1 97 ? 4.062 -15.326 4.767 1.00 79.69 97 LEU A C 1
ATOM 745 O O . LEU A 1 97 ? 4.005 -14.709 5.829 1.00 79.69 97 LEU A O 1
ATOM 749 N N . LYS A 1 98 ? 5.084 -15.170 3.915 1.00 76.94 98 LYS A N 1
ATOM 750 C CA . LYS A 1 98 ? 6.245 -14.295 4.175 1.00 76.94 98 LYS A CA 1
ATOM 751 C C . LYS A 1 98 ? 5.849 -12.835 4.423 1.00 76.94 98 LYS A C 1
ATOM 753 O O . LYS A 1 98 ? 6.529 -12.119 5.150 1.00 76.94 98 LYS A O 1
ATOM 758 N N . HIS A 1 99 ? 4.780 -12.380 3.784 1.00 75.75 99 HIS A N 1
ATOM 759 C CA . HIS A 1 99 ? 4.312 -11.005 3.856 1.00 75.75 99 HIS A CA 1
ATOM 760 C C . HIS A 1 99 ? 3.366 -10.789 5.029 1.00 75.75 99 HIS A C 1
ATOM 762 O O . HIS A 1 99 ? 3.525 -9.783 5.713 1.00 75.75 99 HIS A O 1
ATOM 768 N N . ARG A 1 100 ? 2.491 -11.760 5.326 1.00 78.62 100 ARG A N 1
ATOM 769 C CA . ARG A 1 100 ? 1.683 -11.762 6.557 1.00 78.62 100 ARG A CA 1
ATOM 770 C C . ARG A 1 100 ? 2.564 -11.668 7.800 1.00 78.62 100 ARG A C 1
ATOM 772 O O . ARG A 1 100 ? 2.356 -10.791 8.627 1.00 78.62 100 ARG A O 1
ATOM 779 N N . ALA A 1 101 ? 3.600 -12.509 7.880 1.00 79.19 101 ALA A N 1
ATOM 780 C CA . ALA A 1 101 ? 4.520 -12.537 9.018 1.00 79.19 101 ALA A CA 1
ATOM 781 C C . ALA A 1 101 ? 5.212 -11.185 9.252 1.00 79.19 101 ALA A C 1
ATOM 783 O O . ALA A 1 101 ? 5.424 -10.787 10.388 1.00 79.19 101 ALA A O 1
ATOM 784 N N . GLN A 1 102 ? 5.533 -10.455 8.183 1.00 77.06 102 GLN A N 1
ATOM 785 C CA . GLN A 1 102 ? 6.143 -9.131 8.306 1.00 77.06 102 GLN A CA 1
ATOM 786 C C . GLN A 1 102 ? 5.140 -8.034 8.676 1.00 77.06 102 GLN A C 1
ATOM 788 O O . GLN A 1 102 ? 5.534 -7.075 9.322 1.00 77.06 102 GLN A O 1
ATOM 793 N N . VAL A 1 103 ? 3.866 -8.148 8.284 1.00 80.56 103 VAL A N 1
ATOM 794 C CA . VAL A 1 103 ? 2.819 -7.225 8.760 1.00 80.56 103 VAL A CA 1
ATOM 795 C C . VAL A 1 103 ? 2.551 -7.454 10.250 1.00 80.56 103 VAL A C 1
ATOM 797 O O . VAL A 1 103 ? 2.421 -6.498 10.999 1.00 80.56 103 VAL A O 1
ATOM 800 N N . GLN A 1 104 ? 2.579 -8.707 10.709 1.00 80.00 104 GLN A N 1
ATOM 801 C CA . GLN A 1 104 ? 2.482 -9.042 12.136 1.00 80.00 104 GLN A CA 1
ATOM 802 C C . GLN A 1 104 ? 3.678 -8.544 12.964 1.00 80.00 104 GLN A C 1
ATOM 804 O O . GLN A 1 104 ? 3.554 -8.369 14.170 1.00 80.00 104 GLN A O 1
ATOM 809 N N . GLN A 1 105 ? 4.835 -8.316 12.335 1.00 84.69 105 GLN A N 1
ATOM 810 C CA . GLN A 1 105 ? 6.004 -7.710 12.985 1.00 84.69 105 GLN A CA 1
ATOM 811 C C . GLN A 1 105 ? 5.878 -6.189 13.148 1.00 84.69 105 GLN A C 1
ATOM 813 O O . GLN A 1 105 ? 6.672 -5.597 13.877 1.00 84.69 105 GLN A O 1
ATOM 818 N N . ASP A 1 106 ? 4.916 -5.550 12.477 1.00 86.38 106 ASP A N 1
ATOM 819 C CA . ASP A 1 106 ? 4.624 -4.134 12.665 1.00 86.38 106 ASP A CA 1
ATOM 820 C C . ASP A 1 106 ? 3.792 -3.960 13.944 1.00 86.38 106 ASP A C 1
ATOM 822 O O . ASP A 1 106 ? 2.558 -4.035 13.946 1.00 86.38 106 ASP A O 1
ATOM 826 N N . THR A 1 107 ? 4.494 -3.778 15.066 1.00 87.81 107 THR A N 1
ATOM 827 C CA . THR A 1 107 ? 3.887 -3.592 16.391 1.00 87.81 107 THR A CA 1
ATOM 828 C C . THR A 1 107 ? 2.928 -2.404 16.423 1.00 87.81 107 THR A C 1
ATOM 830 O O . THR A 1 107 ? 1.934 -2.425 17.144 1.00 87.81 107 THR A O 1
ATOM 833 N N . GLU A 1 108 ? 3.205 -1.354 15.651 1.00 88.00 108 GLU A N 1
ATOM 834 C CA . GLU A 1 108 ? 2.377 -0.154 15.656 1.00 88.00 108 GLU A CA 1
ATOM 835 C C . GLU A 1 108 ? 1.042 -0.410 14.956 1.00 88.00 108 GLU A C 1
ATOM 837 O O . GLU A 1 108 ? -0.017 -0.133 15.519 1.00 88.00 108 GLU A O 1
ATOM 842 N N . LEU A 1 109 ? 1.084 -1.009 13.763 1.00 86.94 109 LEU A N 1
ATOM 843 C CA . LEU A 1 109 ? -0.124 -1.375 13.032 1.00 86.94 109 LEU A CA 1
ATOM 844 C C . LEU A 1 109 ? -0.973 -2.370 13.826 1.00 86.94 109 LEU A C 1
ATOM 846 O O . LEU A 1 109 ? -2.165 -2.150 14.002 1.00 86.94 109 LEU A O 1
ATOM 850 N N . THR A 1 110 ? -0.363 -3.440 14.334 1.00 88.50 110 THR A N 1
ATOM 851 C CA . THR A 1 110 ? -1.075 -4.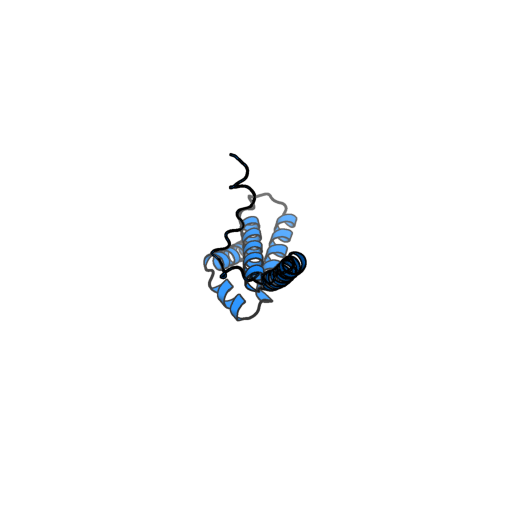450 15.136 1.00 88.50 110 THR A CA 1
ATOM 852 C C . THR A 1 110 ? -1.730 -3.849 16.380 1.00 88.50 110 THR A C 1
ATOM 854 O O . THR A 1 110 ? -2.873 -4.184 16.686 1.00 88.50 110 THR A O 1
ATOM 857 N N . THR A 1 111 ? -1.063 -2.907 17.051 1.00 91.69 111 THR A N 1
ATOM 858 C CA . THR A 1 111 ? -1.641 -2.188 18.196 1.00 91.69 111 THR A CA 1
ATOM 859 C C . THR A 1 111 ? -2.842 -1.335 17.784 1.00 91.69 111 THR A C 1
ATOM 861 O O . THR A 1 111 ? -3.855 -1.351 18.479 1.00 91.69 111 THR A O 1
ATOM 864 N N . LEU A 1 112 ? -2.765 -0.622 16.655 1.00 90.06 112 LEU A N 1
ATOM 865 C CA . LEU A 1 112 ? -3.875 0.196 16.150 1.00 90.06 112 LEU A CA 1
ATOM 866 C C . LEU A 1 112 ? -5.099 -0.648 15.784 1.00 90.06 112 LEU A C 1
ATOM 868 O O . LEU A 1 112 ? -6.217 -0.281 16.141 1.00 90.06 112 LEU A O 1
ATOM 872 N N . LEU A 1 113 ? -4.892 -1.790 15.119 1.00 89.88 113 LEU A N 1
ATOM 873 C CA . LEU A 1 113 ? -5.979 -2.723 14.808 1.00 89.88 113 LEU A CA 1
ATOM 874 C C . LEU A 1 113 ? -6.630 -3.234 16.097 1.00 89.88 113 LEU A C 1
ATOM 876 O O . LEU A 1 113 ? -7.846 -3.150 16.251 1.00 89.88 113 LEU A O 1
ATOM 880 N N . GLN A 1 114 ? -5.824 -3.668 17.072 1.00 91.19 114 GLN A N 1
ATOM 881 C CA . GLN A 1 114 ? -6.339 -4.128 18.362 1.00 91.19 114 GLN A CA 1
ATOM 882 C C . GLN A 1 114 ? -7.145 -3.039 19.083 1.00 91.19 114 GLN A C 1
ATOM 884 O O . GLN A 1 114 ? -8.196 -3.319 19.653 1.00 91.19 114 GLN A O 1
ATOM 889 N N . GLN A 1 115 ? -6.676 -1.791 19.062 1.00 89.69 115 GLN A N 1
ATOM 890 C CA . GLN A 1 115 ? -7.395 -0.667 19.661 1.00 89.69 115 GLN A CA 1
ATOM 891 C C . GLN A 1 115 ? -8.741 -0.413 18.976 1.00 89.69 115 GLN A C 1
ATOM 893 O O . GLN A 1 115 ? -9.726 -0.174 19.673 1.00 89.69 115 GLN A O 1
ATOM 898 N N . ALA A 1 116 ? -8.800 -0.490 17.644 1.00 88.50 116 ALA A N 1
ATOM 899 C CA . ALA A 1 116 ? -10.043 -0.330 16.893 1.00 88.50 116 ALA A CA 1
ATOM 900 C C . ALA A 1 116 ? -11.064 -1.431 17.235 1.00 88.50 116 ALA A C 1
ATOM 902 O O . ALA A 1 116 ? -12.220 -1.114 17.518 1.00 88.50 116 ALA A O 1
ATOM 903 N N . HIS A 1 117 ? -10.631 -2.696 17.304 1.00 89.69 117 HIS A N 1
ATOM 904 C CA . HIS A 1 117 ? -11.481 -3.821 17.724 1.00 89.69 117 HIS A CA 1
ATOM 905 C C . HIS A 1 117 ? -11.984 -3.653 19.161 1.00 89.69 117 HIS A C 1
ATOM 907 O O . HIS A 1 117 ? -13.188 -3.683 19.400 1.00 89.69 117 HIS A O 1
ATOM 913 N N . ASN A 1 118 ? -11.095 -3.342 20.107 1.00 90.75 118 ASN A N 1
ATOM 914 C CA . ASN A 1 118 ? -11.483 -3.100 21.500 1.00 90.75 118 ASN A CA 1
ATOM 915 C C . ASN A 1 118 ? -12.476 -1.928 21.629 1.00 90.75 118 ASN A C 1
ATOM 917 O O . ASN A 1 118 ? -13.393 -1.965 22.447 1.00 90.75 118 ASN A O 1
ATOM 921 N N . ALA A 1 119 ? -12.300 -0.867 20.834 1.00 87.00 119 ALA A N 1
ATOM 922 C CA . ALA A 1 119 ? -13.198 0.284 20.827 1.00 87.00 119 ALA A CA 1
ATOM 923 C C . ALA A 1 119 ? -14.581 -0.043 20.242 1.00 87.00 119 ALA A C 1
ATOM 925 O O . ALA A 1 119 ? -15.550 0.637 20.587 1.00 87.00 119 ALA A O 1
ATOM 926 N N . ARG A 1 120 ? -14.680 -1.055 19.369 1.00 86.25 120 ARG A N 1
ATOM 927 C CA . ARG A 1 120 ? -15.954 -1.610 18.905 1.00 86.25 120 ARG A CA 1
ATOM 928 C C . ARG A 1 120 ? -16.620 -2.443 19.996 1.00 86.25 120 ARG A C 1
ATOM 930 O O . ARG A 1 120 ? -17.758 -2.150 20.342 1.00 86.25 120 ARG A O 1
ATOM 937 N N . GLU A 1 121 ? -15.898 -3.402 20.569 1.00 86.88 121 GLU A N 1
ATOM 938 C CA . GLU A 1 121 ? -16.420 -4.294 21.615 1.00 86.88 121 GLU A CA 1
ATOM 939 C C . GLU A 1 121 ? -16.903 -3.530 22.851 1.00 86.88 121 GLU A C 1
ATOM 941 O O . GLU A 1 121 ? -17.949 -3.841 23.400 1.00 86.88 121 GLU A O 1
ATOM 946 N N . ALA A 1 122 ? -16.191 -2.479 23.270 1.00 84.88 122 ALA A N 1
ATOM 947 C CA . ALA A 1 122 ? -16.591 -1.664 24.419 1.00 84.88 122 ALA A CA 1
ATOM 948 C C . ALA A 1 122 ? -17.905 -0.878 24.214 1.00 84.88 122 ALA A C 1
ATOM 950 O O . ALA A 1 122 ? -18.356 -0.200 25.140 1.00 84.88 122 ALA A O 1
ATOM 951 N N . ARG A 1 123 ? -18.473 -0.888 23.001 1.00 73.25 123 ARG A N 1
ATOM 952 C CA . ARG A 1 123 ? -19.680 -0.137 22.628 1.00 73.25 123 ARG A CA 1
ATOM 953 C C . ARG A 1 123 ? -20.873 -1.025 22.259 1.00 73.25 123 ARG A C 1
ATOM 955 O O . ARG A 1 123 ? -21.957 -0.464 22.096 1.00 73.25 123 ARG A O 1
ATOM 962 N N . GLU A 1 124 ? -20.676 -2.336 22.112 1.00 67.00 124 GLU A N 1
ATOM 963 C CA . GLU A 1 124 ? -21.745 -3.342 21.951 1.00 67.00 124 GLU A CA 1
ATOM 964 C C . GLU A 1 124 ? -22.244 -3.838 23.317 1.00 67.00 124 GLU A C 1
ATOM 966 O O . GLU A 1 124 ? -23.472 -4.051 23.438 1.00 67.00 124 GLU A O 1
#

Radius of gyration: 30.11 Å; Cα contacts (8 Å, |Δi|>4): 50; chains: 1; bounding box: 70×49×67 Å

Secondary structure (DSSP, 8-state):
--STTSS---TTTTTTS--------HHHHHHHHHHHHHHHHHHHHH-HHHHHHHHHHHHHHHHHHHHH--TT--HHHHHHHHHHHHHHHHHHHHS-HHHHHHHHT-HHHHHHHHHHHHHHHTT-